Protein AF-A0AAJ2NEC6-F1 (afdb_monomer)

Mean predicted aligned error: 5.45 Å

Nearest PDB structures (foldseek):
  7bhy-assembly1_A  TM=7.004E-01  e=2.505E+00  Bacillus subtilis subsp. subtilis str. 168
  5ffz-assembly1_A-2  TM=6.292E-01  e=2.193E+00  Staphylococcus aureus
  4yrv-assembly1_A  TM=8.503E-01  e=7.783E+00  Nostoc sp. PCC 7120 = FACHB-418
  3pvv-assembly2_B  TM=6.433E-01  e=6.372E+00  Myco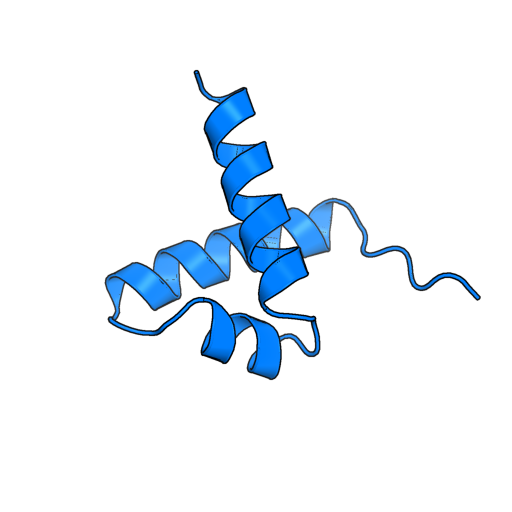bacterium tuberculosis H37Ra

Foldseek 3Di:
DPPDDDPVNLVVLLVVQVVVVVVVDHLCVSCVVSVHHSVVNVVSNVVVVVVVD

Solvent-accessible surface area (backbone atoms only — not comparable to full-atom values): 3112 Å² total; per-residue (Å²): 132,87,85,72,76,48,73,65,56,53,50,51,52,38,50,49,32,54,52,40,41,75,73,72,44,54,54,54,57,49,17,56,74,72,74,43,57,36,71,56,51,52,50,49,42,49,56,57,51,60,72,74,105

Secondary structure (DSSP, 8-state):
------HHHHHHHHHHHHHHHHTT--HHHHHHHTTS-HHHHHHHHHHHHHTT-

pLDDT: mean 82.69, std 12.05, range [41.28, 90.56]

Radius of gyration: 10.79 Å; Cα contacts (8 Å, |Δi|>4): 39; chains: 1; bounding box: 24×16×34 Å

Structure (mmCIF, N/CA/C/O backbone):
data_AF-A0AAJ2NEC6-F1
#
_entry.id   AF-A0AAJ2NEC6-F1
#
loop_
_atom_site.group_PDB
_atom_site.id
_atom_site.type_symbol
_atom_site.label_atom_id
_atom_site.label_alt_id
_atom_site.label_comp_id
_atom_site.label_asym_id
_atom_site.label_entity_id
_atom_site.label_seq_id
_atom_site.pdbx_PDB_ins_code
_atom_site.Cartn_x
_atom_site.Cartn_y
_atom_site.Cartn_z
_atom_site.occupancy
_atom_site.B_iso_or_equiv
_atom_site.auth_seq_id
_atom_site.auth_comp_id
_atom_site.auth_asym_id
_atom_site.auth_atom_id
_atom_site.pdbx_PDB_model_num
ATOM 1 N N . MET A 1 1 ? 9.674 -2.601 -21.168 1.00 41.28 1 MET A N 1
ATOM 2 C CA . MET A 1 1 ? 9.965 -1.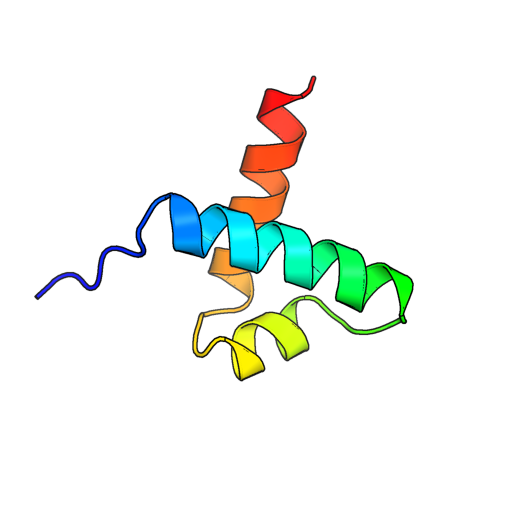562 -20.154 1.00 41.28 1 MET A CA 1
ATOM 3 C C . MET A 1 1 ? 9.553 -2.078 -18.791 1.00 41.28 1 MET A C 1
ATOM 5 O O . MET A 1 1 ? 8.362 -2.252 -18.553 1.00 41.28 1 MET A O 1
ATOM 9 N N . VAL A 1 2 ? 10.516 -2.377 -17.919 1.00 50.59 2 VAL A N 1
ATOM 10 C CA . VAL A 1 2 ? 10.221 -2.653 -16.510 1.00 50.59 2 VAL A CA 1
ATOM 11 C C . VAL A 1 2 ? 9.743 -1.324 -15.927 1.00 50.59 2 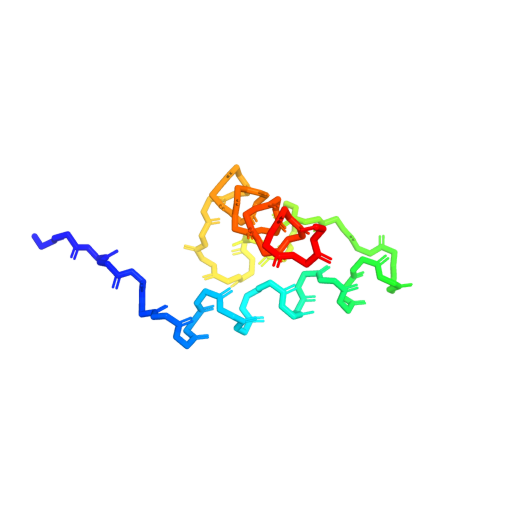VAL A C 1
ATOM 13 O O . VAL A 1 2 ? 10.513 -0.372 -15.865 1.00 50.59 2 VAL A O 1
ATOM 16 N N . ARG A 1 3 ? 8.451 -1.206 -15.598 1.00 61.25 3 ARG A N 1
ATOM 17 C CA . ARG A 1 3 ? 7.937 -0.049 -14.852 1.00 61.25 3 ARG A CA 1
ATOM 18 C C . ARG A 1 3 ? 8.474 -0.162 -13.428 1.00 61.25 3 ARG A C 1
ATOM 20 O O . ARG A 1 3 ? 7.803 -0.684 -12.541 1.00 61.25 3 ARG A O 1
ATOM 27 N N . GLU A 1 4 ? 9.727 0.224 -13.230 1.00 70.50 4 GLU A N 1
ATOM 28 C CA . GLU A 1 4 ? 10.287 0.352 -11.895 1.00 70.50 4 GLU A CA 1
ATOM 29 C C . GLU A 1 4 ? 9.635 1.550 -11.219 1.00 70.50 4 GLU A C 1
ATOM 31 O O . GLU A 1 4 ? 9.796 2.695 -11.628 1.00 70.50 4 GLU A O 1
ATOM 36 N N . TYR A 1 5 ? 8.856 1.271 -10.179 1.00 79.75 5 TYR A N 1
ATOM 37 C CA . TYR A 1 5 ? 8.336 2.314 -9.311 1.00 79.75 5 TYR A CA 1
ATOM 38 C C . TYR A 1 5 ? 9.506 3.023 -8.625 1.00 79.75 5 TYR A C 1
ATOM 40 O O . TYR A 1 5 ? 10.346 2.364 -7.988 1.00 79.75 5 TYR A O 1
ATOM 48 N N . THR A 1 6 ? 9.537 4.350 -8.740 1.00 85.25 6 THR A N 1
ATOM 49 C CA . THR A 1 6 ? 10.550 5.198 -8.107 1.00 85.25 6 THR A CA 1
ATOM 50 C C . THR A 1 6 ? 10.524 5.026 -6.589 1.00 85.25 6 THR A C 1
ATOM 52 O O . THR A 1 6 ? 9.531 4.591 -5.996 1.00 85.25 6 THR A O 1
ATOM 55 N N . ALA A 1 7 ? 11.649 5.318 -5.935 1.00 83.81 7 ALA A N 1
ATOM 56 C CA . ALA A 1 7 ? 11.737 5.244 -4.477 1.00 83.81 7 ALA A CA 1
ATOM 57 C C . ALA A 1 7 ? 10.725 6.184 -3.797 1.00 83.81 7 ALA A C 1
ATOM 59 O O . ALA A 1 7 ? 10.120 5.805 -2.796 1.00 83.81 7 ALA A O 1
ATOM 60 N N . GLU A 1 8 ? 10.497 7.356 -4.389 1.00 85.12 8 GLU A N 1
ATOM 61 C CA . GLU A 1 8 ? 9.505 8.341 -3.952 1.00 85.12 8 GLU A CA 1
ATOM 62 C C . GLU A 1 8 ? 8.091 7.767 -4.011 1.00 85.12 8 GLU A C 1
ATOM 64 O O . GLU A 1 8 ? 7.403 7.735 -2.993 1.00 85.12 8 GLU A O 1
ATOM 69 N N . PHE A 1 9 ? 7.710 7.169 -5.145 1.00 88.06 9 PHE A N 1
ATOM 70 C CA . PHE A 1 9 ? 6.402 6.536 -5.290 1.00 88.06 9 PHE A CA 1
ATOM 71 C C . PHE A 1 9 ? 6.193 5.405 -4.276 1.00 88.06 9 PHE A C 1
ATOM 73 O O . PHE A 1 9 ? 5.122 5.272 -3.689 1.00 88.06 9 PHE A O 1
ATOM 80 N N . LYS A 1 10 ? 7.222 4.583 -4.027 1.00 88.38 10 LYS A N 1
ATOM 81 C CA . LYS A 1 10 ? 7.157 3.521 -3.009 1.00 88.38 10 LYS A CA 1
ATOM 82 C C . LYS A 1 10 ? 6.898 4.096 -1.616 1.00 88.38 10 LYS A C 1
ATOM 84 O O . LYS A 1 10 ? 6.111 3.522 -0.866 1.00 88.38 10 LYS A O 1
ATOM 89 N N . LEU A 1 11 ? 7.554 5.202 -1.266 1.00 87.75 11 LEU A N 1
ATOM 90 C CA . LEU A 1 11 ? 7.383 5.870 0.024 1.00 87.75 11 LEU A CA 1
ATOM 91 C C . LEU A 1 11 ? 6.005 6.516 0.156 1.00 87.75 11 LEU A C 1
ATOM 93 O O . LEU A 1 11 ? 5.360 6.333 1.188 1.00 87.75 11 LEU A O 1
ATOM 97 N N . GLU A 1 12 ? 5.537 7.218 -0.874 1.00 89.75 12 GLU A N 1
ATOM 98 C CA . GLU A 1 12 ? 4.190 7.792 -0.897 1.00 89.75 12 GLU A CA 1
ATOM 99 C C . GLU A 1 12 ? 3.121 6.710 -0.796 1.00 89.75 12 GLU A C 1
ATOM 101 O O . GLU A 1 12 ? 2.241 6.802 0.056 1.00 89.75 12 GLU A O 1
ATOM 106 N N . ALA A 1 13 ? 3.245 5.627 -1.565 1.00 90.56 13 ALA A N 1
ATOM 107 C CA . ALA A 1 13 ? 2.318 4.506 -1.503 1.00 90.56 13 ALA A CA 1
ATOM 108 C C . ALA A 1 13 ? 2.259 3.889 -0.096 1.00 90.56 13 ALA A C 1
ATOM 110 O O . ALA A 1 13 ? 1.178 3.598 0.414 1.00 90.56 13 ALA A O 1
ATOM 111 N N . VAL A 1 14 ? 3.410 3.712 0.563 1.00 90.25 14 VAL A N 1
ATOM 112 C CA . VAL A 1 14 ? 3.485 3.198 1.941 1.00 90.25 14 VAL A CA 1
ATOM 113 C C . VAL A 1 14 ? 2.885 4.184 2.947 1.00 90.25 14 VAL A C 1
ATOM 115 O O . VAL A 1 14 ? 2.176 3.752 3.859 1.00 90.25 14 VAL A O 1
ATOM 118 N N . LYS A 1 15 ? 3.140 5.491 2.810 1.00 89.75 15 LYS A N 1
ATOM 119 C CA . LYS A 1 15 ? 2.530 6.522 3.666 1.00 89.75 15 LYS A CA 1
ATOM 120 C C . LYS A 1 15 ? 1.013 6.532 3.507 1.00 89.75 15 LYS A C 1
ATOM 122 O O . LYS A 1 15 ? 0.313 6.390 4.508 1.00 89.75 15 LYS A O 1
ATOM 127 N N . LEU A 1 16 ? 0.528 6.587 2.267 1.00 90.19 16 LEU A N 1
ATOM 128 C CA . LEU A 1 16 ? -0.894 6.577 1.944 1.00 90.19 16 LEU A CA 1
ATOM 129 C C . LEU A 1 16 ? -1.563 5.309 2.474 1.00 90.19 16 LEU A C 1
ATOM 131 O O . LEU A 1 16 ? -2.597 5.386 3.119 1.00 90.19 16 LEU A O 1
ATOM 135 N N . ALA A 1 17 ? -0.952 4.137 2.293 1.00 90.00 17 ALA A N 1
ATOM 136 C CA . ALA A 1 17 ? -1.495 2.886 2.817 1.00 90.00 17 ALA A CA 1
ATOM 137 C C . ALA A 1 17 ? -1.614 2.874 4.345 1.00 90.00 17 ALA A C 1
ATOM 139 O O . ALA A 1 17 ? -2.586 2.342 4.877 1.00 90.00 17 ALA A O 1
ATOM 140 N N . ASN A 1 18 ? -0.645 3.449 5.062 1.00 87.75 18 ASN A N 1
ATOM 141 C CA . ASN A 1 18 ? -0.713 3.566 6.518 1.00 87.75 18 ASN A CA 1
ATOM 142 C C . ASN A 1 18 ? -1.788 4.564 6.966 1.00 87.75 18 ASN A C 1
ATOM 144 O O . ASN A 1 18 ? -2.481 4.304 7.946 1.00 87.75 18 ASN A O 1
ATOM 148 N N . GLU A 1 19 ? -1.945 5.680 6.257 1.00 90.00 19 GLU A N 1
ATOM 149 C CA . GLU A 1 19 ? -2.977 6.681 6.537 1.00 90.00 19 GLU A CA 1
ATOM 150 C C . GLU A 1 19 ? -4.381 6.125 6.275 1.00 90.00 19 GLU A C 1
ATOM 152 O O . GLU A 1 19 ? -5.239 6.132 7.157 1.00 90.00 19 GLU A O 1
ATOM 157 N N . GLN A 1 20 ? -4.571 5.502 5.115 1.00 89.00 20 GLN A N 1
ATOM 158 C CA . GLN A 1 20 ? -5.806 4.824 4.738 1.00 89.00 20 GLN A CA 1
ATOM 159 C C . GLN A 1 20 ? -6.149 3.690 5.713 1.00 89.00 20 GLN A C 1
ATOM 161 O O . GLN A 1 20 ? -7.307 3.523 6.091 1.00 89.00 20 GLN A O 1
ATOM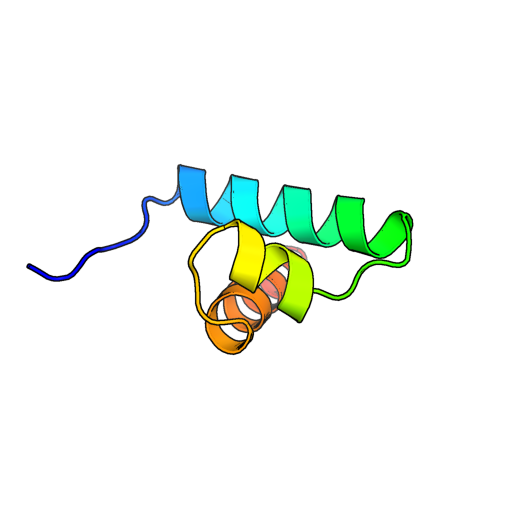 166 N N . ARG A 1 21 ? -5.145 2.961 6.215 1.00 85.88 21 ARG A N 1
ATOM 167 C CA . ARG A 1 21 ? -5.337 1.946 7.259 1.00 85.88 21 ARG A CA 1
ATOM 168 C C . ARG A 1 21 ? -5.839 2.534 8.578 1.00 85.88 21 ARG A C 1
ATOM 170 O O . ARG A 1 21 ? -6.664 1.894 9.225 1.00 85.88 21 ARG A O 1
ATOM 177 N N . LYS A 1 22 ? -5.394 3.733 8.975 1.00 84.50 22 LYS A N 1
ATOM 178 C CA . LYS A 1 22 ? -5.941 4.439 10.153 1.00 84.50 22 LYS A CA 1
ATOM 179 C C . LYS A 1 22 ? -7.396 4.858 9.942 1.00 84.50 22 LYS A C 1
ATOM 181 O O . LYS A 1 22 ? -8.172 4.818 10.886 1.00 84.50 22 LYS A O 1
ATOM 186 N N . ALA A 1 23 ? -7.768 5.187 8.707 1.00 86.75 23 ALA A N 1
ATOM 187 C CA . ALA A 1 23 ? -9.149 5.459 8.309 1.00 86.75 23 ALA A CA 1
ATOM 188 C C . ALA A 1 23 ? -10.012 4.186 8.134 1.00 86.75 23 ALA A C 1
ATOM 190 O O . ALA A 1 23 ? -11.158 4.274 7.702 1.00 86.75 23 ALA A O 1
ATOM 191 N N . GLY A 1 24 ? -9.479 2.994 8.437 1.00 86.81 24 GLY A N 1
ATOM 192 C CA . GLY A 1 24 ? -10.194 1.717 8.317 1.00 86.81 24 GLY A CA 1
ATOM 193 C C . GLY A 1 24 ? -10.192 1.106 6.911 1.00 86.81 24 GLY A C 1
ATOM 194 O O . GLY A 1 24 ? -10.817 0.070 6.691 1.00 86.81 24 GLY A O 1
ATOM 195 N N . GLN A 1 25 ? -9.479 1.696 5.947 1.00 87.81 25 GLN A N 1
ATOM 196 C CA . GLN A 1 25 ? -9.320 1.103 4.621 1.00 87.81 25 GLN A CA 1
ATOM 197 C C . GLN A 1 25 ? -8.262 -0.006 4.606 1.00 87.81 25 GLN A C 1
ATOM 199 O O . GLN A 1 25 ? -7.308 -0.035 5.384 1.00 87.81 25 GLN A O 1
ATOM 2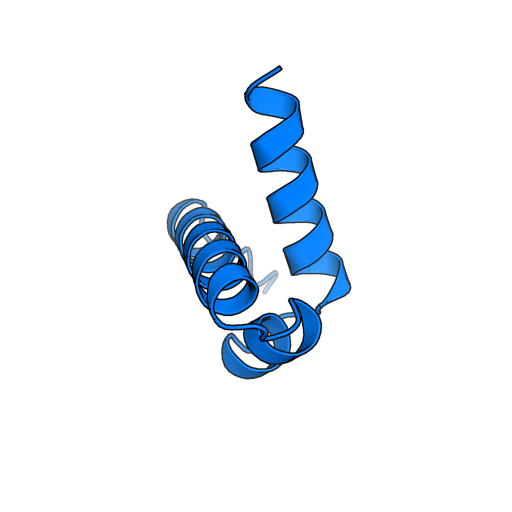04 N N . THR A 1 26 ? -8.409 -0.935 3.662 1.00 88.12 26 THR A N 1
ATOM 205 C CA . THR A 1 26 ? -7.465 -2.038 3.482 1.00 88.12 26 THR A CA 1
ATOM 206 C C . THR A 1 26 ? -6.352 -1.666 2.506 1.00 88.12 26 THR A C 1
ATOM 208 O O . THR A 1 26 ? -6.574 -0.986 1.504 1.00 88.12 26 THR A O 1
ATOM 211 N N . ILE A 1 27 ? -5.156 -2.209 2.745 1.00 87.50 27 ILE A N 1
ATOM 212 C CA . ILE A 1 27 ? -3.982 -2.047 1.869 1.00 87.50 27 ILE A CA 1
ATOM 213 C C . ILE A 1 27 ? -4.312 -2.453 0.422 1.00 87.50 27 ILE A C 1
ATOM 215 O O . ILE A 1 27 ? -3.833 -1.838 -0.526 1.00 87.50 27 ILE A O 1
ATOM 219 N N . THR A 1 28 ? -5.167 -3.462 0.235 1.00 87.88 28 THR A N 1
ATOM 220 C CA . THR A 1 28 ? -5.619 -3.920 -1.084 1.0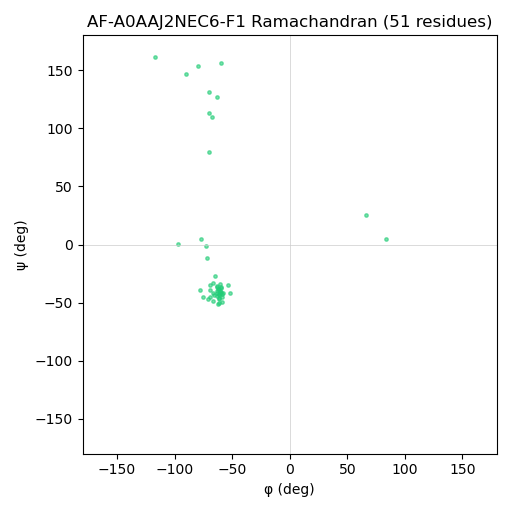0 87.88 28 THR A CA 1
ATOM 221 C C . THR A 1 28 ? -6.385 -2.840 -1.843 1.00 87.88 28 THR A C 1
ATOM 223 O O . THR A 1 28 ? -6.203 -2.718 -3.052 1.00 87.88 28 THR A O 1
ATOM 226 N N . LYS A 1 29 ? -7.218 -2.048 -1.154 1.00 88.94 29 LYS A N 1
ATOM 227 C CA . LYS A 1 29 ? -7.992 -0.965 -1.768 1.00 88.94 29 LYS A CA 1
ATOM 228 C C . LYS A 1 29 ? -7.084 0.193 -2.173 1.00 88.94 29 LYS A C 1
ATOM 230 O O . LYS A 1 29 ? -7.130 0.600 -3.328 1.00 88.94 29 LYS A O 1
ATOM 235 N N . THR A 1 30 ? -6.183 0.615 -1.285 1.00 89.56 30 THR A N 1
ATOM 236 C CA . THR A 1 30 ? -5.169 1.638 -1.591 1.00 89.56 30 THR A CA 1
ATOM 237 C C . THR A 1 30 ? -4.247 1.211 -2.732 1.00 89.56 30 THR A C 1
ATOM 239 O O . THR A 1 30 ? -3.933 2.005 -3.606 1.00 89.56 30 THR A O 1
ATOM 242 N N . AL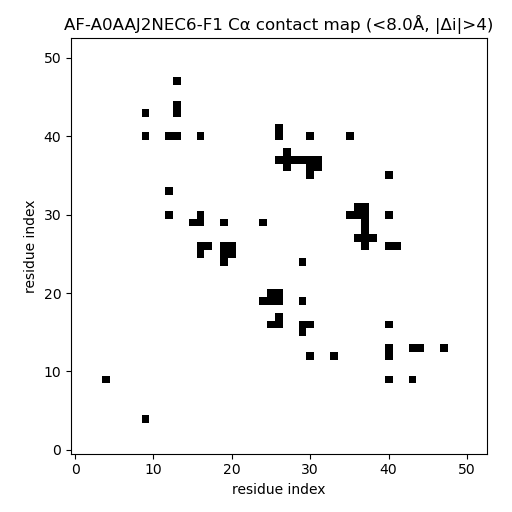A A 1 31 ? -3.843 -0.060 -2.783 1.00 89.06 31 ALA A N 1
ATOM 243 C CA . ALA A 1 31 ? -3.045 -0.570 -3.894 1.00 89.06 31 ALA A CA 1
ATOM 244 C C . ALA A 1 31 ? -3.801 -0.512 -5.228 1.00 89.06 31 ALA A C 1
ATOM 246 O O . ALA A 1 31 ? -3.218 -0.128 -6.238 1.00 89.06 31 ALA A O 1
ATOM 247 N N . LYS A 1 32 ? -5.092 -0.873 -5.224 1.00 89.88 32 LYS A N 1
ATOM 248 C CA . LYS A 1 32 ? -5.957 -0.810 -6.409 1.00 89.88 32 LYS A CA 1
ATOM 249 C C . LYS A 1 32 ? -6.086 0.622 -6.930 1.00 89.88 32 LYS A C 1
ATOM 251 O O . LYS A 1 32 ? -5.984 0.826 -8.133 1.00 89.88 32 LYS A O 1
ATOM 256 N N . ASP A 1 33 ? -6.266 1.571 -6.017 1.00 88.25 33 ASP A N 1
ATOM 257 C CA . ASP A 1 33 ? -6.361 3.008 -6.294 1.00 88.25 33 ASP A CA 1
ATOM 258 C C . ASP A 1 33 ? -5.057 3.569 -6.887 1.00 88.25 33 ASP A C 1
ATOM 260 O O . ASP A 1 33 ? -5.059 4.213 -7.929 1.00 88.25 33 ASP A O 1
ATOM 264 N N . LEU A 1 34 ? -3.916 3.174 -6.316 1.00 85.31 34 LEU A N 1
ATOM 265 C CA . LEU A 1 34 ? -2.576 3.510 -6.809 1.00 85.31 34 LEU A CA 1
ATOM 266 C C . LEU A 1 34 ? -2.171 2.769 -8.100 1.00 85.31 34 LEU A C 1
ATOM 268 O O . LEU A 1 34 ? -1.052 2.943 -8.585 1.00 85.31 34 LEU A O 1
ATOM 272 N N . GLY A 1 35 ? -3.022 1.889 -8.637 1.00 87.12 35 GLY A N 1
ATOM 273 C CA . GLY A 1 35 ? -2.714 1.094 -9.829 1.00 87.12 35 GLY A CA 1
ATOM 274 C C . GLY A 1 35 ? -1.587 0.071 -9.627 1.00 87.12 35 GLY A C 1
ATOM 275 O O . GLY A 1 35 ? -0.908 -0.311 -10.584 1.00 87.12 35 GLY A O 1
ATOM 276 N N . ILE A 1 36 ? -1.361 -0.381 -8.390 1.00 87.62 36 ILE A N 1
ATOM 277 C CA . ILE A 1 36 ? -0.330 -1.365 -8.038 1.00 87.62 36 ILE A CA 1
ATOM 278 C C . ILE A 1 36 ? -0.933 -2.650 -7.464 1.00 87.62 36 ILE A C 1
ATOM 280 O O . ILE A 1 36 ? -2.064 -2.707 -6.987 1.00 87.62 36 ILE A O 1
ATOM 284 N N . LYS A 1 37 ? -0.155 -3.737 -7.477 1.00 87.00 37 LYS A N 1
ATOM 285 C CA . LYS A 1 37 ? -0.589 -5.001 -6.866 1.00 87.00 37 LYS A CA 1
ATOM 286 C C . LYS A 1 37 ? -0.611 -4.871 -5.339 1.00 87.00 37 LYS A C 1
ATOM 288 O O . LYS A 1 37 ? 0.400 -4.507 -4.742 1.00 87.00 37 LYS A O 1
ATOM 293 N N . GLY A 1 38 ? -1.706 -5.285 -4.695 1.00 85.38 38 GLY A N 1
ATOM 294 C CA . GLY A 1 38 ? -1.833 -5.296 -3.225 1.00 85.38 38 GLY A CA 1
ATOM 295 C C . GLY A 1 38 ? -0.688 -6.017 -2.511 1.00 85.38 38 GLY A C 1
ATOM 296 O O . GLY A 1 38 ? -0.126 -5.501 -1.547 1.00 85.38 38 GLY A O 1
ATOM 297 N N . GLY A 1 39 ? -0.253 -7.160 -3.049 1.00 85.94 39 GLY A N 1
ATOM 298 C CA . GLY A 1 39 ? 0.902 -7.892 -2.519 1.00 85.94 39 GLY A CA 1
ATOM 299 C C . GLY A 1 39 ? 2.237 -7.141 -2.641 1.00 85.94 39 GLY A C 1
ATOM 300 O O . GLY A 1 39 ? 3.132 -7.355 -1.828 1.00 85.94 39 GLY A O 1
ATOM 301 N N . LEU A 1 40 ? 2.382 -6.243 -3.623 1.00 88.31 40 LEU A N 1
ATOM 302 C CA . LEU A 1 40 ? 3.582 -5.419 -3.794 1.00 88.31 40 LEU A CA 1
ATOM 303 C C . LEU A 1 40 ? 3.625 -4.297 -2.751 1.00 88.31 40 LEU A C 1
ATOM 305 O O . LEU A 1 40 ? 4.648 -4.115 -2.095 1.00 88.31 40 LEU A O 1
ATOM 309 N N . LEU A 1 41 ? 2.495 -3.617 -2.540 1.00 88.50 41 LEU A N 1
ATOM 310 C CA . LEU A 1 41 ? 2.361 -2.586 -1.512 1.00 88.50 41 LEU A CA 1
ATOM 311 C C . LEU A 1 41 ? 2.590 -3.152 -0.105 1.00 88.50 41 LEU A C 1
ATOM 313 O O . LEU A 1 41 ? 3.338 -2.578 0.682 1.00 88.50 41 LEU A O 1
ATOM 317 N N . GLY A 1 42 ? 2.034 -4.333 0.185 1.00 88.75 42 GLY A N 1
ATOM 318 C CA . GLY A 1 42 ? 2.289 -5.042 1.441 1.00 88.75 42 GLY A CA 1
ATOM 319 C C . GLY A 1 42 ? 3.777 -5.341 1.668 1.00 88.75 42 GLY A C 1
ATOM 320 O O . GLY A 1 42 ? 4.285 -5.123 2.768 1.00 88.75 42 GLY A O 1
ATOM 321 N N . LYS A 1 43 ? 4.509 -5.759 0.622 1.00 89.56 43 LYS A N 1
ATOM 322 C CA . LYS A 1 43 ? 5.971 -5.946 0.692 1.00 89.56 43 LYS A CA 1
ATOM 323 C C . LYS A 1 43 ? 6.710 -4.638 0.974 1.00 89.56 43 LYS A C 1
ATOM 325 O O . LYS A 1 43 ? 7.670 -4.654 1.739 1.00 89.56 43 LYS A O 1
ATOM 330 N N . TRP A 1 44 ? 6.290 -3.521 0.380 1.00 89.88 44 TRP A N 1
ATOM 331 C CA . TRP A 1 44 ? 6.910 -2.217 0.638 1.00 89.88 44 TRP A CA 1
ATOM 332 C C . TRP A 1 44 ? 6.689 -1.754 2.076 1.00 89.88 44 TRP A C 1
ATOM 334 O O . TRP A 1 44 ? 7.645 -1.328 2.716 1.00 89.88 44 TRP A O 1
ATOM 344 N N . ILE A 1 45 ? 5.475 -1.916 2.610 1.00 86.94 45 ILE A N 1
ATOM 345 C CA . ILE A 1 45 ? 5.162 -1.592 4.009 1.00 86.94 45 ILE A CA 1
ATOM 346 C C . ILE A 1 45 ? 6.005 -2.455 4.951 1.00 86.94 45 ILE A C 1
ATOM 348 O O . ILE A 1 45 ? 6.625 -1.924 5.869 1.00 86.94 45 ILE A O 1
ATOM 352 N N . LYS A 1 46 ? 6.082 -3.771 4.699 1.00 86.88 46 LYS A N 1
ATOM 353 C CA . LYS A 1 46 ? 6.898 -4.690 5.504 1.00 86.88 46 LYS A CA 1
ATOM 354 C C . LYS A 1 46 ? 8.373 -4.281 5.494 1.00 86.88 46 LYS A C 1
ATOM 356 O O . LYS A 1 46 ? 8.953 -4.097 6.556 1.00 86.88 46 LYS A O 1
ATOM 361 N N . LYS A 1 47 ? 8.942 -4.026 4.310 1.00 85.19 47 LYS A N 1
ATOM 362 C CA . LYS A 1 47 ? 10.340 -3.591 4.145 1.00 85.19 47 LYS A CA 1
ATOM 363 C C . LYS A 1 47 ? 10.623 -2.235 4.802 1.00 85.19 47 LYS A C 1
ATOM 365 O O . LYS A 1 47 ? 11.715 -2.020 5.317 1.00 85.19 47 LYS A O 1
ATOM 370 N N . HIS A 1 48 ? 9.655 -1.321 4.776 1.00 83.00 48 HIS A N 1
ATOM 371 C CA . HIS A 1 48 ? 9.759 -0.027 5.446 1.00 83.00 48 HIS A CA 1
ATOM 372 C C . HIS A 1 48 ? 9.724 -0.168 6.975 1.00 83.00 48 HIS A C 1
ATOM 374 O O . HIS A 1 48 ? 10.401 0.586 7.666 1.00 83.00 48 HIS A O 1
ATOM 380 N N . ASN A 1 49 ? 8.954 -1.122 7.506 1.00 75.94 49 ASN A N 1
ATOM 381 C CA . ASN A 1 49 ? 8.870 -1.368 8.946 1.00 75.94 49 ASN A CA 1
ATOM 382 C C . ASN A 1 49 ? 10.084 -2.158 9.470 1.00 75.94 49 ASN A C 1
ATOM 384 O O . ASN A 1 49 ? 10.624 -1.807 10.508 1.00 75.94 49 ASN A O 1
ATOM 388 N N . GLU A 1 50 ? 10.582 -3.147 8.716 1.00 75.50 50 GLU A N 1
ATOM 389 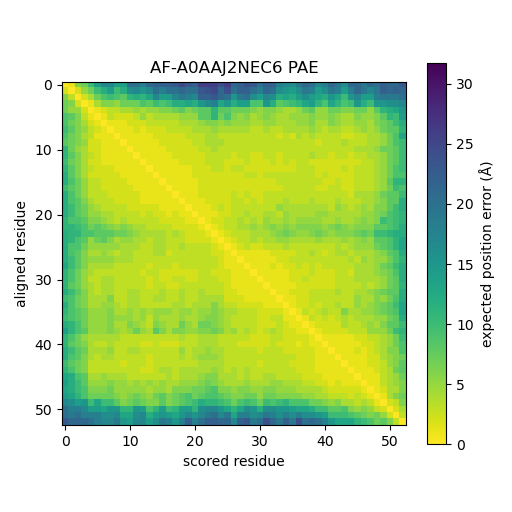C CA . GLU A 1 50 ? 11.808 -3.892 9.063 1.00 75.50 50 GLU A CA 1
ATOM 390 C C . GLU A 1 50 ? 13.047 -2.991 9.141 1.00 75.50 50 GLU A C 1
ATOM 392 O O . GLU A 1 50 ? 13.899 -3.204 9.990 1.00 75.50 50 GLU A O 1
ATOM 397 N N . LYS A 1 51 ? 13.146 -1.948 8.307 1.00 60.28 51 LYS A N 1
ATOM 398 C CA . LYS A 1 51 ? 14.255 -0.977 8.377 1.00 60.28 51 LYS A CA 1
ATOM 399 C C . LYS A 1 51 ? 14.205 -0.031 9.583 1.00 60.28 51 LYS A C 1
AT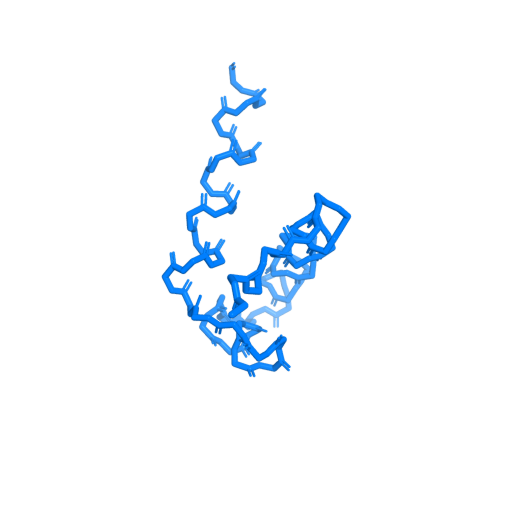OM 401 O O . LYS A 1 51 ? 15.158 0.713 9.787 1.00 60.28 51 LYS A O 1
ATOM 406 N N . LYS A 1 52 ? 13.089 0.010 10.316 1.00 53.34 52 LYS A N 1
ATOM 407 C CA . LYS A 1 52 ? 12.934 0.813 11.538 1.00 53.34 52 LYS A CA 1
ATOM 408 C C . LYS A 1 52 ? 13.174 0.007 12.819 1.00 53.34 52 LYS A C 1
ATOM 410 O O . LYS A 1 52 ? 13.019 0.585 13.893 1.00 53.34 52 LYS A O 1
ATOM 415 N N . SER A 1 53 ? 13.501 -1.282 12.706 1.00 42.34 53 SER A N 1
ATOM 416 C CA . SER A 1 53 ? 13.786 -2.160 13.841 1.00 42.34 53 SER A CA 1
ATOM 417 C C . SER A 1 53 ? 15.273 -2.412 14.025 1.00 42.34 53 SER A C 1
ATOM 419 O O . SER A 1 53 ? 16.032 -2.237 13.046 1.00 42.34 53 SER A O 1
#

Sequence (53 aa):
MVREYTAEFKLEAVKLANEQRKAGQTITKTAKDLGIKGGLLGKWIKKHNEKKS